Protein AF-A0A3S0H7H9-F1 (afdb_monomer_lite)

Secondary structure (DSSP, 8-state):
--HHHHHHHHHHHHHHHHHHHHHHHPPPGGGSPSSPEEEEEEE-TTSS-EEEEEE-TTS-EEEEEE---TTS-GGGPPEEEEEEETTEEEEEEE-TT-HHHHHHHHHHHHHHHHH--HHHHHHHHHT--GGGS-HHHHHHHHHHHHHHH--

Foldseek 3Di:
DCVVVVVVVVVVVVVVVVVVLQVVQWDALVNAAPPKDWPDWDDDPQAAWIWTWIHHPVGFIKIWIFQDHPVDDLLATWIKMWGAGPNRIDIDTDDQPHPRLVSVLVNLVSHCVVPHDPVQLVCLVVVHPNVPADPNSSSSSVSNVSSVRHD

Sequence (151 aa):
MKFPRYALTLLVSLAVLALIALQLCIVEPGDLAQPVSIDEVSFLADGGTLVVELKGANGKRLFAIRQGSLYVESDRQPMAIGCSCFGFPYARNVAPGDERERAVQTLLEGWVTANTTAEDRARIETRSNLEQIPATAYGVLEMLNWIRTRK

pLDDT: mean 91.82, std 7.38, range [54.41, 98.25]

Radius of gyration: 19.5 Å; chains: 1; bounding box: 50×26×65 Å

Structure (mmCIF, N/CA/C/O backbone):
data_AF-A0A3S0H7H9-F1
#
_entry.id   AF-A0A3S0H7H9-F1
#
loop_
_atom_site.group_PDB
_atom_site.id
_atom_site.type_symbol
_atom_site.label_atom_id
_atom_site.label_alt_id
_atom_site.label_comp_id
_atom_site.label_asym_id
_atom_site.label_entity_id
_atom_site.label_seq_id
_atom_site.pdbx_PDB_ins_code
_atom_site.Cartn_x
_atom_site.Cartn_y
_atom_site.Cartn_z
_atom_site.occupancy
_atom_site.B_iso_or_equiv
_atom_site.auth_seq_id
_atom_site.auth_comp_id
_atom_site.auth_asym_id
_atom_site.auth_atom_id
_atom_site.pdbx_PDB_model_num
ATOM 1 N N . MET A 1 1 ? 34.372 -1.682 -45.994 1.00 54.41 1 MET A N 1
ATOM 2 C CA . MET A 1 1 ? 33.934 -2.136 -44.652 1.00 54.41 1 MET A CA 1
ATOM 3 C C . MET A 1 1 ? 32.654 -1.401 -44.236 1.00 54.41 1 MET A C 1
ATOM 5 O O . MET A 1 1 ? 32.742 -0.304 -43.704 1.00 54.41 1 MET A O 1
ATOM 9 N N . LYS A 1 2 ? 31.459 -1.939 -44.536 1.00 60.97 2 LYS A N 1
ATOM 10 C CA . LYS A 1 2 ? 30.161 -1.334 -44.134 1.00 60.97 2 LYS A CA 1
ATOM 11 C C . LYS A 1 2 ? 29.405 -2.156 -43.075 1.00 60.97 2 LYS A C 1
ATOM 13 O O . LYS A 1 2 ? 28.681 -1.587 -42.271 1.00 60.97 2 LYS A O 1
ATOM 18 N N . PHE A 1 3 ? 29.659 -3.464 -43.010 1.00 62.38 3 PHE A N 1
ATOM 19 C CA . PHE A 1 3 ? 29.107 -4.389 -42.011 1.00 62.38 3 PHE A CA 1
ATOM 20 C C . PHE A 1 3 ? 29.231 -3.946 -40.540 1.00 62.38 3 PHE A C 1
ATOM 22 O O . PHE A 1 3 ? 28.214 -3.975 -39.851 1.00 62.38 3 PHE A O 1
ATOM 29 N N . PRO A 1 4 ? 30.394 -3.473 -40.041 1.00 69.69 4 PRO A N 1
ATOM 30 C CA . PRO A 1 4 ? 30.501 -3.083 -38.632 1.00 69.69 4 PRO A CA 1
ATOM 31 C C . PRO A 1 4 ? 29.664 -1.840 -38.302 1.00 69.69 4 PRO A C 1
ATOM 33 O O . PRO A 1 4 ? 29.173 -1.709 -37.186 1.00 69.69 4 PRO A O 1
ATOM 36 N N . ARG A 1 5 ? 29.435 -0.950 -39.281 1.00 73.06 5 ARG A N 1
ATOM 37 C CA . ARG A 1 5 ? 28.569 0.223 -39.103 1.00 73.06 5 ARG A CA 1
ATOM 38 C C . ARG A 1 5 ? 27.100 -0.180 -39.004 1.00 73.06 5 ARG A C 1
ATOM 40 O O . ARG A 1 5 ? 26.409 0.318 -38.125 1.00 73.06 5 ARG A O 1
ATOM 47 N N . TYR A 1 6 ? 26.632 -1.111 -39.837 1.00 81.69 6 TYR A N 1
ATOM 48 C CA . TYR A 1 6 ? 25.251 -1.601 -39.756 1.00 81.69 6 TYR A CA 1
ATOM 49 C C . TYR A 1 6 ? 24.989 -2.391 -38.469 1.00 81.69 6 TYR A C 1
ATOM 51 O O . TYR A 1 6 ? 23.962 -2.173 -37.835 1.00 81.69 6 TYR A O 1
ATOM 59 N N . ALA A 1 7 ? 25.938 -3.230 -38.038 1.00 83.94 7 ALA A N 1
ATOM 60 C CA . ALA A 1 7 ? 25.839 -3.956 -36.772 1.00 83.94 7 ALA A CA 1
ATOM 61 C C . ALA A 1 7 ? 25.780 -3.005 -35.564 1.00 83.94 7 ALA A C 1
ATOM 63 O O . ALA A 1 7 ? 24.929 -3.169 -34.694 1.00 83.94 7 ALA A O 1
ATOM 64 N N . LEU A 1 8 ? 26.625 -1.967 -35.543 1.00 87.81 8 LEU A N 1
ATOM 65 C CA . LEU A 1 8 ? 26.592 -0.944 -34.498 1.00 87.81 8 LEU A CA 1
ATOM 66 C C . LEU A 1 8 ? 25.268 -0.169 -34.498 1.00 87.81 8 LEU A C 1
ATOM 68 O O . LEU A 1 8 ? 24.675 0.025 -33.444 1.00 87.81 8 LEU A O 1
ATOM 72 N N . THR A 1 9 ? 24.784 0.242 -35.674 1.00 88.94 9 THR A N 1
ATOM 73 C CA . THR A 1 9 ? 23.517 0.987 -35.780 1.00 88.94 9 THR A CA 1
ATOM 74 C C . THR A 1 9 ? 22.343 0.144 -35.279 1.00 88.94 9 THR A C 1
ATOM 76 O O . THR A 1 9 ? 21.527 0.636 -34.508 1.00 88.94 9 THR A O 1
ATOM 79 N N . LEU A 1 10 ? 22.299 -1.142 -35.645 1.00 91.00 10 LEU A N 1
ATOM 80 C CA . LEU A 1 10 ? 21.273 -2.075 -35.179 1.00 91.00 10 LEU A CA 1
ATOM 81 C C . LEU A 1 10 ? 21.312 -2.253 -33.656 1.00 91.00 10 LEU A C 1
ATOM 83 O O . LEU A 1 10 ? 20.268 -2.197 -33.014 1.00 91.00 10 LEU A O 1
ATOM 87 N N . LEU A 1 11 ? 22.502 -2.429 -33.073 1.00 92.50 11 LEU A N 1
ATOM 88 C CA . LEU A 1 11 ? 22.670 -2.543 -31.621 1.00 92.50 11 LEU A CA 1
ATOM 89 C C . LEU A 1 11 ? 22.182 -1.289 -30.891 1.00 92.50 11 LEU A C 1
ATOM 91 O O . LEU A 1 11 ? 21.479 -1.401 -29.891 1.00 92.50 11 LEU A O 1
ATOM 95 N N . VAL A 1 12 ? 22.503 -0.102 -31.411 1.00 91.50 12 VAL A N 1
ATOM 96 C CA . VAL A 1 12 ? 22.029 1.166 -30.842 1.00 91.50 12 VAL A CA 1
ATOM 97 C C . VAL A 1 12 ? 20.507 1.273 -30.947 1.00 91.50 12 VAL A C 1
ATOM 99 O O . VAL A 1 12 ? 19.855 1.600 -29.960 1.00 91.50 12 VAL A O 1
ATOM 102 N N . SER A 1 13 ? 19.915 0.945 -32.098 1.00 92.50 13 SER A N 1
ATOM 103 C CA . SER A 1 13 ? 18.456 0.953 -32.260 1.00 92.50 13 SER A CA 1
ATOM 104 C C . SER A 1 13 ? 17.758 -0.027 -31.313 1.00 92.50 13 SER A C 1
ATOM 106 O O . SER A 1 13 ? 16.750 0.330 -30.707 1.00 92.50 13 SER A O 1
ATOM 108 N N . LEU A 1 14 ? 18.307 -1.232 -31.134 1.00 92.94 14 LEU A N 1
ATOM 109 C CA . LEU A 1 14 ? 17.785 -2.218 -30.184 1.00 92.94 14 LEU A CA 1
ATOM 110 C C . LEU A 1 14 ? 17.901 -1.731 -28.737 1.00 92.94 14 LEU A C 1
ATOM 112 O O . LEU A 1 14 ? 16.951 -1.880 -27.975 1.00 92.94 14 LEU A O 1
ATOM 116 N N . ALA A 1 15 ? 19.020 -1.105 -28.366 1.00 89.69 15 ALA A N 1
ATOM 117 C CA . ALA A 1 15 ? 19.200 -0.534 -27.034 1.00 89.69 15 ALA A CA 1
ATOM 118 C C . ALA A 1 15 ? 18.184 0.585 -26.749 1.00 89.69 15 ALA A C 1
ATOM 120 O O . ALA A 1 15 ? 17.592 0.621 -25.673 1.00 89.69 15 ALA A O 1
ATOM 121 N N . VAL A 1 16 ? 17.924 1.462 -27.725 1.00 91.12 16 VAL A N 1
ATOM 122 C CA . VAL A 1 16 ? 16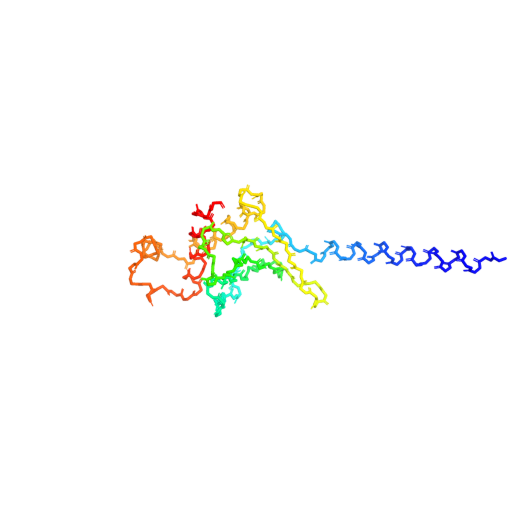.914 2.525 -27.599 1.00 91.12 16 VAL A CA 1
ATOM 123 C C . VAL A 1 16 ? 15.508 1.938 -27.460 1.00 91.12 16 VAL A C 1
ATOM 125 O O . VAL A 1 16 ? 14.760 2.355 -26.578 1.00 91.12 16 VAL A O 1
ATOM 128 N N . LEU A 1 17 ? 15.152 0.938 -28.271 1.00 89.12 17 LEU A N 1
ATOM 129 C CA . LEU A 1 17 ? 13.858 0.255 -28.166 1.00 89.12 17 LEU A CA 1
ATOM 130 C C . LEU A 1 17 ? 13.684 -0.440 -26.812 1.00 89.12 17 LEU A C 1
ATOM 132 O O . LEU A 1 17 ? 12.617 -0.335 -26.210 1.00 89.12 17 LEU A O 1
ATOM 136 N N . ALA A 1 18 ? 14.730 -1.096 -26.308 1.00 84.56 18 ALA A N 1
ATOM 137 C CA . ALA A 1 18 ? 14.712 -1.732 -24.995 1.00 84.56 18 ALA A CA 1
ATOM 138 C C . ALA A 1 18 ? 14.505 -0.709 -23.866 1.00 84.56 18 ALA A C 1
ATOM 140 O O . ALA A 1 18 ? 13.714 -0.953 -22.957 1.00 84.56 18 ALA A O 1
ATOM 141 N N . LEU A 1 19 ? 15.153 0.458 -23.942 1.00 85.31 19 LEU A N 1
ATOM 142 C CA . LEU A 1 19 ? 14.965 1.538 -22.969 1.00 85.31 19 LEU A CA 1
ATOM 143 C C . LEU A 1 19 ? 13.537 2.094 -22.995 1.00 85.31 19 LEU A C 1
ATOM 145 O O . LEU A 1 19 ? 12.944 2.281 -21.937 1.00 85.31 19 LEU A O 1
ATOM 149 N N . ILE A 1 20 ? 12.962 2.318 -24.180 1.00 84.88 20 ILE A N 1
ATOM 150 C CA . ILE A 1 20 ? 11.570 2.775 -24.316 1.00 84.88 20 ILE A CA 1
ATOM 151 C C . ILE A 1 20 ? 10.605 1.729 -23.746 1.00 84.88 20 ILE A C 1
ATOM 153 O O . ILE A 1 20 ? 9.708 2.074 -22.977 1.00 84.88 20 ILE A O 1
ATOM 157 N N . ALA A 1 21 ? 10.809 0.451 -24.077 1.00 82.75 21 ALA A N 1
ATOM 158 C CA . ALA A 1 21 ? 9.995 -0.641 -23.553 1.00 82.75 21 ALA A CA 1
ATOM 159 C C . ALA A 1 21 ? 10.064 -0.718 -22.021 1.00 82.75 21 ALA A C 1
ATOM 161 O O . ALA A 1 21 ? 9.037 -0.909 -21.376 1.00 82.75 21 ALA A O 1
ATOM 162 N N . LEU A 1 22 ? 11.247 -0.508 -21.434 1.00 79.38 22 LEU A N 1
ATOM 163 C CA . LEU A 1 22 ? 11.425 -0.468 -19.984 1.00 79.38 22 LEU A CA 1
ATOM 164 C C . LEU A 1 22 ? 10.659 0.702 -19.346 1.00 79.38 22 LEU A C 1
ATOM 166 O O . LEU A 1 22 ? 9.994 0.509 -18.334 1.00 79.38 22 LEU A O 1
ATOM 170 N N . GLN A 1 23 ? 10.701 1.897 -19.946 1.00 76.81 23 GLN A N 1
ATOM 171 C CA . GLN A 1 23 ? 9.983 3.073 -19.431 1.00 76.81 23 GLN A CA 1
ATOM 172 C C . GLN A 1 23 ? 8.460 2.890 -19.453 1.00 76.81 23 GLN A C 1
ATOM 174 O O . GLN A 1 23 ? 7.791 3.268 -18.501 1.00 76.81 23 GLN A O 1
ATOM 179 N N . LEU A 1 24 ? 7.909 2.270 -20.501 1.00 79.00 24 LEU A N 1
ATOM 180 C CA . LEU A 1 24 ? 6.464 2.008 -20.623 1.00 79.00 24 LEU A CA 1
ATOM 181 C C . LEU A 1 24 ? 5.944 0.939 -19.654 1.00 79.00 24 LEU A C 1
ATOM 183 O O . LEU A 1 24 ? 4.737 0.775 -19.479 1.00 79.00 24 LEU A O 1
ATOM 187 N N . CYS A 1 25 ? 6.864 0.181 -19.078 1.00 82.62 25 CYS A N 1
ATOM 188 C CA . CYS A 1 25 ? 6.588 -0.978 -18.256 1.00 82.62 25 CYS A CA 1
ATOM 189 C C . CYS A 1 25 ? 6.684 -0.661 -16.754 1.00 82.62 25 CYS A C 1
ATOM 191 O O . CYS A 1 25 ? 6.113 -1.379 -15.935 1.00 82.62 25 CYS A O 1
ATOM 193 N N . ILE A 1 26 ? 7.354 0.440 -16.393 1.00 89.19 26 ILE A N 1
ATOM 194 C CA . ILE A 1 26 ? 7.335 0.985 -15.035 1.00 89.19 26 ILE A CA 1
ATOM 195 C C . ILE A 1 26 ? 5.960 1.610 -14.786 1.00 89.19 26 ILE A C 1
ATOM 197 O O . ILE A 1 26 ? 5.508 2.464 -15.543 1.00 89.19 26 ILE A O 1
ATOM 201 N N . VAL A 1 27 ? 5.303 1.176 -13.714 1.00 92.50 27 VAL A N 1
ATOM 202 C CA . VAL A 1 27 ? 4.012 1.710 -13.273 1.00 92.50 27 VAL A CA 1
ATOM 203 C C . VAL A 1 27 ? 4.256 2.736 -12.174 1.00 92.50 27 VAL A C 1
ATOM 205 O O . VAL A 1 27 ? 4.892 2.429 -11.166 1.00 92.50 27 VAL A O 1
ATOM 208 N N . GLU A 1 28 ? 3.735 3.943 -12.359 1.00 93.94 28 GLU A N 1
ATOM 209 C CA . GLU A 1 28 ? 3.685 4.992 -11.340 1.00 93.94 28 GLU A CA 1
ATOM 210 C C . GLU A 1 28 ? 2.263 5.074 -10.740 1.00 93.94 28 GLU A C 1
ATOM 212 O O . GLU A 1 28 ? 1.301 4.598 -11.345 1.00 93.94 28 GLU A O 1
ATOM 217 N N . PRO A 1 29 ? 2.060 5.690 -9.561 1.00 95.12 29 PRO A N 1
ATOM 218 C CA . PRO A 1 29 ? 0.730 5.779 -8.943 1.00 95.12 29 PRO A CA 1
ATOM 219 C C . PRO A 1 29 ? -0.347 6.393 -9.852 1.00 95.12 29 PRO A C 1
ATOM 221 O O . PRO A 1 29 ? -1.485 5.927 -9.869 1.00 95.12 29 PRO A O 1
ATOM 224 N N . GLY A 1 30 ? 0.021 7.399 -10.652 1.00 93.75 30 GLY A N 1
ATOM 225 C CA . GLY A 1 30 ? -0.884 8.056 -11.601 1.00 93.75 30 GLY A CA 1
ATOM 226 C C . GLY A 1 30 ? -1.309 7.182 -12.786 1.00 93.75 30 GLY A C 1
ATOM 227 O O . GLY A 1 30 ? -2.267 7.517 -13.476 1.00 93.75 30 GLY A O 1
ATOM 228 N N . ASP A 1 31 ? -0.637 6.052 -13.017 1.00 94.12 31 ASP A N 1
ATOM 229 C CA . ASP A 1 31 ? -1.000 5.105 -14.068 1.00 94.12 31 ASP A CA 1
ATOM 230 C C . ASP A 1 31 ? -2.180 4.199 -13.693 1.00 94.12 31 ASP A C 1
ATOM 232 O O . ASP A 1 31 ? -2.738 3.523 -14.566 1.00 94.12 31 ASP A O 1
ATOM 236 N N . LEU A 1 32 ? -2.547 4.127 -12.409 1.00 96.31 32 LEU A N 1
ATOM 237 C CA . LEU A 1 32 ? -3.630 3.267 -11.945 1.00 96.31 32 LEU A CA 1
ATOM 238 C C . LEU A 1 32 ? -4.987 3.917 -12.224 1.00 96.31 32 LEU A C 1
ATOM 240 O O . LEU A 1 32 ? -5.383 4.894 -11.586 1.00 96.31 32 LEU A O 1
ATOM 244 N N . ALA A 1 33 ? -5.726 3.340 -13.173 1.00 94.69 33 ALA A N 1
ATOM 245 C CA . ALA A 1 33 ? -7.077 3.796 -13.473 1.00 94.69 33 ALA A CA 1
ATOM 246 C C . ALA A 1 33 ? -8.014 3.534 -12.285 1.00 94.69 33 ALA A C 1
ATOM 248 O O . ALA A 1 33 ? -7.982 2.457 -11.689 1.00 94.69 33 ALA A O 1
ATOM 249 N N . GLN A 1 34 ? -8.867 4.508 -11.970 1.00 93.06 34 GLN A N 1
ATOM 250 C CA . GLN A 1 34 ? -9.872 4.380 -10.917 1.00 93.06 34 GLN A CA 1
ATOM 251 C C . GLN A 1 34 ? -11.078 3.534 -11.381 1.00 93.06 34 GLN A C 1
ATOM 253 O O . GLN A 1 34 ? -11.405 3.561 -12.570 1.00 93.06 34 GLN A O 1
ATOM 258 N N . PRO A 1 35 ? -11.784 2.845 -10.464 1.00 93.75 35 PRO A N 1
ATOM 259 C CA . PRO A 1 35 ? -11.414 2.657 -9.062 1.00 93.75 35 PRO A CA 1
ATOM 260 C C . PRO A 1 35 ? -10.227 1.696 -8.923 1.00 93.75 35 PRO A C 1
ATOM 262 O O . PRO A 1 35 ? -10.064 0.770 -9.717 1.00 93.75 35 PRO A O 1
ATOM 265 N N . VAL A 1 36 ? -9.409 1.919 -7.896 1.00 96.62 36 VAL A N 1
ATOM 266 C CA . VAL A 1 36 ? -8.347 0.986 -7.506 1.00 96.62 36 VAL A CA 1
ATOM 267 C C . VAL A 1 36 ? -8.902 -0.072 -6.552 1.00 96.62 36 VAL A C 1
ATOM 269 O O . VAL A 1 36 ? -9.689 0.248 -5.663 1.00 96.62 36 VAL A O 1
ATOM 272 N N . SER A 1 37 ? -8.483 -1.326 -6.722 1.00 97.75 37 SER A N 1
ATOM 273 C CA . SER A 1 37 ? -8.703 -2.433 -5.785 1.00 97.75 37 SER A CA 1
ATOM 274 C C . SER A 1 37 ? -7.397 -2.840 -5.101 1.00 97.75 37 SER A C 1
ATOM 276 O O . SER A 1 37 ? -6.310 -2.486 -5.560 1.00 97.75 37 SER A O 1
ATOM 278 N N . ILE A 1 38 ? -7.504 -3.605 -4.015 1.00 98.06 38 ILE A N 1
ATOM 279 C CA . ILE A 1 38 ? -6.358 -4.230 -3.349 1.00 98.06 38 ILE A CA 1
ATOM 280 C C . ILE A 1 38 ? -6.385 -5.717 -3.684 1.00 98.06 38 ILE A C 1
ATOM 282 O O . ILE A 1 38 ? -7.346 -6.398 -3.326 1.00 98.06 38 ILE A O 1
ATOM 286 N N . ASP A 1 39 ? -5.368 -6.190 -4.403 1.00 95.88 39 ASP A N 1
ATOM 287 C CA . ASP A 1 39 ? -5.251 -7.605 -4.783 1.00 95.88 39 ASP A CA 1
ATOM 288 C C . ASP A 1 39 ? -4.652 -8.419 -3.624 1.00 95.88 39 ASP A C 1
ATOM 290 O O . ASP A 1 39 ? -5.138 -9.507 -3.319 1.00 95.88 39 ASP A O 1
ATOM 294 N N . GLU A 1 40 ? -3.645 -7.873 -2.935 1.00 96.25 40 GLU A N 1
ATOM 295 C CA . GLU A 1 40 ? -2.960 -8.549 -1.832 1.00 96.25 40 GLU A CA 1
ATOM 296 C C . GLU A 1 40 ? -2.458 -7.561 -0.767 1.00 96.25 40 GLU A C 1
ATOM 298 O O . GLU A 1 40 ? -2.085 -6.420 -1.055 1.00 96.25 40 GLU A O 1
ATOM 303 N N . VAL A 1 41 ? -2.425 -8.030 0.482 1.00 97.50 41 VAL A N 1
ATOM 304 C CA . VAL A 1 41 ? -1.735 -7.393 1.605 1.00 97.50 41 VAL A CA 1
ATOM 305 C C . VAL A 1 41 ? -0.869 -8.441 2.289 1.00 97.50 41 VAL A C 1
ATOM 307 O O . VAL A 1 41 ? -1.377 -9.480 2.707 1.00 97.50 41 VAL A O 1
ATOM 310 N N . SER A 1 42 ? 0.418 -8.145 2.443 1.00 96.00 42 SER A N 1
ATOM 311 C CA . SER A 1 42 ? 1.405 -9.079 2.981 1.00 96.00 42 SER A CA 1
ATOM 312 C C . SER A 1 42 ? 2.233 -8.437 4.094 1.00 96.00 42 SER A C 1
ATOM 314 O O . SER A 1 42 ? 2.810 -7.364 3.915 1.00 96.00 42 SER A O 1
ATOM 316 N N . PHE A 1 43 ? 2.308 -9.116 5.242 1.00 93.44 43 PHE A N 1
ATOM 317 C CA . PHE A 1 43 ? 3.190 -8.779 6.363 1.00 93.44 43 PHE A CA 1
ATOM 318 C C . PHE A 1 43 ? 4.333 -9.792 6.398 1.00 93.44 43 PHE A C 1
ATOM 320 O O . PHE A 1 43 ? 4.088 -10.987 6.571 1.00 93.44 43 PHE A O 1
ATOM 327 N N . LEU A 1 44 ? 5.575 -9.341 6.224 1.00 92.62 44 LEU A N 1
ATOM 328 C CA . LEU A 1 44 ? 6.720 -10.252 6.234 1.00 92.62 44 LEU A CA 1
ATOM 329 C C . LEU A 1 44 ? 7.274 -10.446 7.647 1.00 92.62 44 LEU A C 1
ATOM 331 O O . LEU A 1 44 ? 7.169 -9.588 8.522 1.00 92.62 44 LEU A O 1
ATOM 335 N N . ALA A 1 45 ? 7.918 -11.594 7.851 1.00 87.88 45 ALA A N 1
ATOM 336 C CA . ALA A 1 45 ? 8.494 -12.000 9.132 1.00 87.88 45 ALA A CA 1
ATOM 337 C C . ALA A 1 45 ? 9.775 -11.231 9.523 1.00 87.88 45 ALA A C 1
ATOM 339 O O . ALA A 1 45 ? 10.371 -11.516 10.558 1.00 87.88 45 ALA A O 1
ATOM 340 N N . ASP A 1 46 ? 10.205 -10.256 8.719 1.00 87.62 46 ASP A N 1
ATOM 341 C CA . ASP A 1 46 ? 11.411 -9.446 8.943 1.00 87.62 46 ASP A CA 1
ATOM 342 C C . ASP A 1 46 ? 11.227 -8.323 9.978 1.00 87.62 46 ASP A C 1
ATOM 344 O O . ASP A 1 46 ? 12.130 -7.510 10.196 1.00 87.62 46 ASP A O 1
ATOM 348 N N . GLY A 1 47 ? 10.066 -8.289 10.637 1.00 75.06 47 GLY A N 1
ATOM 349 C CA . GLY A 1 47 ? 9.784 -7.379 11.739 1.00 75.06 47 GLY A CA 1
ATOM 350 C C . GLY A 1 47 ? 9.254 -6.018 11.339 1.00 75.06 47 GLY A C 1
ATOM 351 O O . GLY A 1 47 ? 9.217 -5.121 12.178 1.00 75.06 47 GLY A O 1
ATOM 352 N N . GLY A 1 48 ? 8.835 -5.834 10.089 1.00 86.38 48 GLY A N 1
ATOM 353 C CA . GLY A 1 48 ? 8.124 -4.611 9.747 1.00 86.38 48 GLY A CA 1
ATOM 354 C C . GLY A 1 48 ? 7.655 -4.491 8.312 1.00 86.38 48 GLY A C 1
ATOM 355 O O . GLY A 1 48 ? 6.874 -3.573 8.051 1.00 86.38 48 GLY A O 1
ATOM 356 N N . THR A 1 49 ? 8.100 -5.352 7.388 1.00 95.56 49 THR A N 1
ATOM 357 C CA . THR A 1 49 ? 7.755 -5.151 5.985 1.00 95.56 49 THR A CA 1
ATOM 358 C C . THR A 1 49 ? 6.272 -5.383 5.788 1.00 95.56 49 THR A C 1
ATOM 360 O O . THR A 1 49 ? 5.726 -6.427 6.146 1.00 95.56 49 THR A O 1
ATOM 363 N N . LEU A 1 50 ? 5.631 -4.371 5.220 1.00 96.50 50 LEU A N 1
ATOM 364 C CA . LEU A 1 50 ? 4.227 -4.381 4.853 1.00 96.50 50 LEU A CA 1
ATOM 365 C C . LEU A 1 50 ? 4.144 -4.036 3.375 1.00 96.50 50 LEU A C 1
ATOM 367 O O . LEU A 1 50 ? 4.649 -2.999 2.947 1.00 96.50 50 LEU A O 1
ATOM 371 N N . VAL A 1 51 ? 3.512 -4.913 2.608 1.00 97.31 51 VAL A N 1
ATOM 372 C CA . VAL A 1 51 ? 3.292 -4.755 1.174 1.00 97.31 51 VAL A CA 1
ATOM 373 C C . VAL A 1 51 ? 1.797 -4.671 0.926 1.00 97.31 51 VAL A C 1
ATOM 375 O O . VAL A 1 51 ? 1.041 -5.517 1.398 1.00 97.31 51 VAL A O 1
ATOM 378 N N . VAL A 1 52 ? 1.381 -3.659 0.174 1.00 98.25 52 VAL A N 1
ATOM 379 C CA . VAL A 1 52 ? 0.011 -3.501 -0.314 1.00 98.25 52 VAL A CA 1
ATOM 380 C C . VAL A 1 52 ? 0.062 -3.480 -1.838 1.00 98.25 52 VAL A C 1
ATOM 382 O O . VAL A 1 52 ? 0.662 -2.576 -2.421 1.00 98.25 52 VAL A O 1
ATOM 385 N N . GLU A 1 53 ? -0.547 -4.471 -2.488 1.00 97.88 53 GLU A N 1
ATOM 386 C CA . GLU A 1 53 ? -0.679 -4.524 -3.946 1.00 97.88 53 GLU A CA 1
ATOM 387 C C . GLU A 1 53 ? -1.958 -3.803 -4.380 1.00 97.88 53 GLU A C 1
ATOM 389 O O . GLU A 1 53 ? -3.074 -4.288 -4.185 1.00 97.88 53 GLU A O 1
ATOM 394 N N . LEU A 1 54 ? -1.782 -2.634 -4.993 1.00 97.81 54 LEU A N 1
ATOM 395 C CA . LEU A 1 54 ? -2.838 -1.856 -5.621 1.00 97.81 54 LEU A CA 1
ATOM 396 C C . LEU A 1 54 ? -3.002 -2.280 -7.079 1.00 97.81 54 LEU A C 1
ATOM 398 O O . LEU A 1 54 ? -2.021 -2.395 -7.818 1.00 97.81 54 LEU A O 1
ATOM 402 N N . LYS A 1 55 ? -4.248 -2.404 -7.527 1.00 97.31 55 LYS A N 1
ATOM 403 C CA . LYS A 1 55 ? -4.592 -2.687 -8.918 1.00 97.31 55 LYS A CA 1
ATOM 404 C C . LYS A 1 55 ? -5.568 -1.663 -9.462 1.00 97.31 55 LYS A C 1
ATOM 406 O O . LYS A 1 55 ? -6.646 -1.463 -8.913 1.00 97.31 55 LYS A O 1
ATOM 411 N N . GLY A 1 56 ? -5.196 -1.032 -10.569 1.00 96.88 56 GLY A N 1
ATOM 412 C CA . GLY A 1 56 ? -6.089 -0.145 -11.304 1.00 96.88 56 GLY A CA 1
ATOM 413 C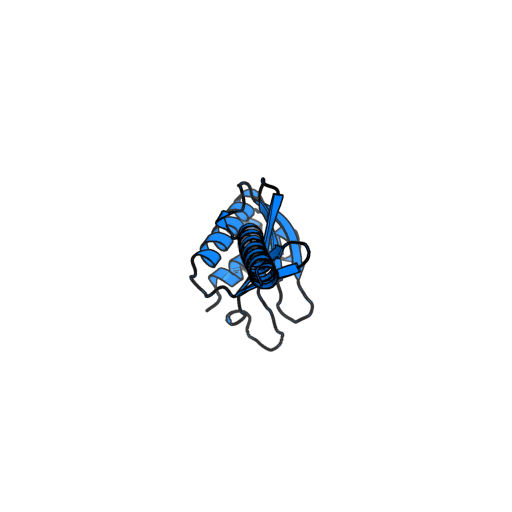 C . GLY A 1 56 ? -7.116 -0.922 -12.126 1.00 96.88 56 GLY A C 1
ATOM 414 O O . GLY A 1 56 ? -6.874 -2.058 -12.538 1.00 96.88 56 GLY A O 1
ATOM 415 N N . ALA A 1 57 ? -8.233 -0.279 -12.463 1.00 95.81 57 ALA A N 1
ATOM 416 C CA . ALA A 1 57 ? -9.258 -0.832 -13.355 1.00 95.81 57 ALA A CA 1
ATOM 417 C C . ALA A 1 57 ? -8.720 -1.188 -14.759 1.00 95.81 57 ALA A C 1
ATOM 419 O O . ALA A 1 57 ? -9.281 -2.028 -15.457 1.00 95.81 57 ALA A O 1
ATOM 420 N N . ASN A 1 58 ? -7.595 -0.588 -15.159 1.00 94.44 58 ASN A N 1
ATOM 421 C CA . ASN A 1 58 ? -6.854 -0.911 -16.381 1.00 94.44 58 ASN A CA 1
ATOM 422 C C . ASN A 1 58 ? -5.946 -2.150 -16.248 1.00 94.44 58 ASN A C 1
ATOM 424 O O . ASN A 1 58 ? -5.197 -2.459 -17.171 1.00 94.44 58 ASN A O 1
ATOM 428 N N . GLY A 1 59 ? -5.970 -2.840 -15.105 1.00 93.12 59 GLY A N 1
ATOM 429 C CA . GLY A 1 59 ? -5.189 -4.045 -14.836 1.00 93.12 59 GLY A CA 1
ATOM 430 C C . GLY A 1 59 ? -3.727 -3.802 -14.453 1.00 93.12 59 GLY A C 1
ATOM 431 O O . GLY A 1 59 ? -3.037 -4.768 -14.123 1.00 93.12 59 GLY A O 1
ATOM 432 N N . LYS A 1 60 ? -3.249 -2.548 -14.459 1.00 93.50 60 LYS A N 1
ATOM 433 C CA . LYS A 1 60 ?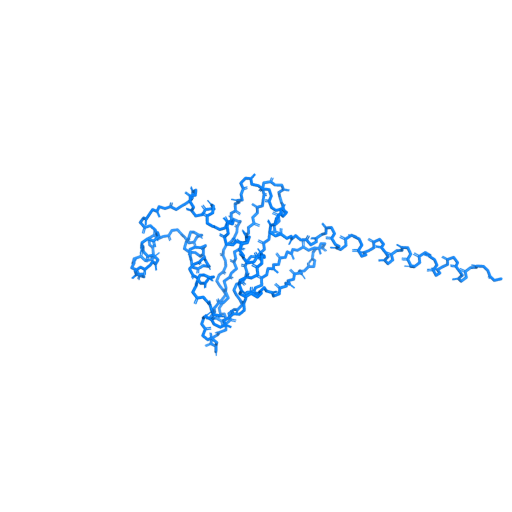 -1.909 -2.208 -13.960 1.00 93.50 60 LYS A CA 1
ATOM 434 C C . LYS A 1 60 ? -1.835 -2.446 -12.451 1.00 93.50 60 LYS A C 1
ATOM 436 O O . LYS A 1 60 ? -2.820 -2.246 -11.742 1.00 93.50 60 LYS A O 1
ATOM 441 N N . ARG A 1 61 ? -0.657 -2.856 -11.978 1.00 95.25 61 ARG A N 1
ATOM 442 C CA . ARG A 1 61 ? -0.389 -3.201 -10.577 1.00 95.25 61 ARG A CA 1
ATOM 443 C C . ARG A 1 61 ? 0.774 -2.384 -10.039 1.00 95.25 61 ARG A C 1
ATOM 445 O O . ARG A 1 61 ? 1.773 -2.203 -10.736 1.00 95.25 61 ARG A O 1
ATOM 452 N N . LEU A 1 62 ? 0.640 -1.933 -8.802 1.00 97.25 62 LEU A N 1
ATOM 453 C CA . LEU A 1 62 ? 1.651 -1.189 -8.067 1.00 97.25 62 LEU A CA 1
ATOM 454 C C . LEU A 1 62 ? 1.725 -1.736 -6.645 1.00 97.25 62 LEU A C 1
ATOM 456 O O . LEU A 1 62 ? 0.705 -1.904 -5.988 1.00 97.25 62 LEU A O 1
ATOM 460 N N . PHE A 1 63 ? 2.930 -1.947 -6.144 1.00 97.62 63 PHE A N 1
ATOM 461 C CA . PHE A 1 63 ? 3.177 -2.319 -4.761 1.00 97.62 63 PHE A CA 1
ATOM 462 C C . PHE A 1 63 ? 3.551 -1.069 -3.972 1.00 97.62 63 PHE A C 1
ATOM 464 O O . PHE A 1 63 ? 4.527 -0.407 -4.317 1.00 97.62 63 PHE A O 1
ATOM 471 N N . ALA A 1 64 ? 2.811 -0.760 -2.912 1.00 97.75 64 ALA A N 1
ATOM 472 C CA . ALA A 1 64 ? 3.246 0.160 -1.869 1.00 97.75 64 ALA A CA 1
ATOM 473 C C . ALA A 1 64 ? 3.922 -0.656 -0.765 1.00 97.75 64 ALA A C 1
ATOM 475 O O . ALA A 1 64 ? 3.326 -1.591 -0.231 1.00 97.75 64 ALA A O 1
ATOM 476 N N . ILE A 1 65 ? 5.175 -0.333 -0.451 1.00 97.44 65 ILE A N 1
ATOM 477 C CA . ILE A 1 65 ? 6.028 -1.155 0.406 1.00 97.44 65 ILE A CA 1
ATOM 478 C C . ILE A 1 65 ? 6.575 -0.289 1.535 1.00 97.44 65 ILE A C 1
ATOM 480 O O . ILE A 1 65 ? 7.316 0.662 1.289 1.00 97.44 65 ILE A O 1
ATOM 484 N N . ARG A 1 66 ? 6.276 -0.658 2.778 1.00 96.88 66 ARG A N 1
ATOM 485 C CA . ARG A 1 66 ? 7.100 -0.284 3.928 1.00 96.88 66 ARG A CA 1
ATOM 486 C C . ARG A 1 66 ? 8.221 -1.302 4.027 1.00 96.88 66 ARG A C 1
ATOM 488 O O . ARG A 1 66 ? 7.933 -2.476 4.223 1.00 96.88 66 ARG A O 1
ATOM 495 N N . GLN A 1 67 ? 9.469 -0.876 3.888 1.00 94.19 67 GLN A N 1
ATOM 496 C CA . GLN A 1 67 ? 10.638 -1.747 3.998 1.00 94.19 67 GLN A CA 1
ATOM 497 C C . GLN A 1 67 ? 11.028 -1.882 5.471 1.00 94.19 67 GLN A C 1
ATOM 499 O O . GLN A 1 67 ? 11.657 -0.998 6.050 1.00 94.19 67 GLN A O 1
ATOM 504 N N . GLY A 1 68 ? 10.594 -2.968 6.096 1.00 89.75 68 GLY A N 1
ATOM 505 C CA . GLY A 1 68 ? 10.750 -3.182 7.523 1.00 89.75 68 GLY A CA 1
ATOM 506 C C . GLY A 1 68 ? 12.067 -3.803 7.945 1.00 89.75 68 GLY A C 1
ATOM 507 O O . GLY A 1 68 ? 12.816 -4.373 7.157 1.00 89.75 68 GLY A O 1
ATOM 508 N N . SER A 1 69 ? 12.336 -3.676 9.241 1.00 87.94 69 SER A N 1
ATOM 509 C CA . SER A 1 69 ? 13.437 -4.347 9.921 1.00 87.94 69 SER A CA 1
ATOM 510 C C . SER A 1 69 ? 13.159 -4.376 11.419 1.00 87.94 69 SER A C 1
ATOM 512 O O . SER A 1 69 ? 12.808 -3.345 11.992 1.00 87.94 69 SER A O 1
ATOM 514 N N . LEU A 1 70 ? 13.398 -5.522 12.067 1.00 86.50 70 LEU A N 1
ATOM 515 C CA . LEU A 1 70 ? 13.366 -5.668 13.533 1.00 86.50 70 LEU A CA 1
ATOM 516 C C . LEU A 1 70 ? 14.300 -4.690 14.268 1.00 86.50 70 LEU A C 1
ATOM 518 O O . LEU A 1 70 ? 14.119 -4.443 15.457 1.00 86.50 70 LEU A O 1
ATOM 522 N N . TYR A 1 71 ? 15.311 -4.157 13.582 1.00 88.06 71 TYR A N 1
ATOM 523 C CA . TYR A 1 71 ? 16.339 -3.294 14.167 1.00 88.06 71 TYR A CA 1
ATOM 524 C C . TYR A 1 71 ? 16.117 -1.804 13.885 1.00 88.06 71 TYR A C 1
ATOM 526 O O . TYR A 1 71 ? 16.943 -0.981 14.278 1.00 88.06 71 TYR A O 1
ATOM 534 N N . VAL A 1 72 ? 15.041 -1.450 13.177 1.00 86.31 72 VAL A N 1
ATOM 535 C CA . VAL A 1 72 ? 14.749 -0.072 12.774 1.00 86.31 72 VAL A CA 1
ATOM 536 C C . VAL A 1 72 ? 13.347 0.298 13.233 1.00 86.31 72 VAL A C 1
ATOM 538 O O . VAL A 1 72 ? 12.372 -0.364 12.876 1.00 86.31 72 VAL A O 1
ATOM 541 N N . GLU A 1 73 ? 13.256 1.384 14.004 1.00 86.56 73 GLU A N 1
ATOM 542 C CA . GLU A 1 73 ? 11.985 1.973 14.433 1.00 86.56 73 GLU A CA 1
ATOM 543 C C . GLU A 1 73 ? 11.066 2.204 13.227 1.00 86.56 73 GLU A C 1
ATOM 545 O O . GLU A 1 73 ? 11.514 2.644 12.166 1.00 86.56 73 GLU A O 1
ATOM 550 N N . SER A 1 74 ? 9.773 1.899 13.380 1.00 86.56 74 SER A N 1
ATOM 551 C CA . SER A 1 74 ? 8.831 1.919 12.256 1.00 86.56 74 SER A CA 1
ATOM 552 C C . SER A 1 74 ? 8.764 3.278 11.556 1.00 86.56 74 SER A C 1
ATOM 554 O O . SER A 1 74 ? 8.636 3.311 10.336 1.00 86.56 74 SER A O 1
ATOM 556 N N . ASP A 1 75 ? 8.895 4.387 12.285 1.00 88.00 75 ASP A N 1
ATOM 557 C CA . ASP A 1 75 ? 8.858 5.745 11.732 1.00 88.00 75 ASP A CA 1
ATOM 558 C C . ASP A 1 75 ? 10.081 6.096 10.869 1.00 88.00 75 ASP A C 1
ATOM 560 O O . ASP A 1 75 ? 10.002 7.041 10.090 1.00 88.00 75 ASP A O 1
ATOM 564 N N . ARG A 1 76 ? 11.172 5.321 10.958 1.00 88.69 76 ARG A N 1
ATOM 565 C CA . ARG A 1 76 ? 12.400 5.474 10.154 1.00 88.69 76 ARG A CA 1
ATOM 566 C C . ARG A 1 76 ? 12.527 4.460 9.023 1.00 88.69 76 ARG A C 1
ATOM 568 O O . ARG A 1 76 ? 13.515 4.474 8.288 1.00 88.69 76 ARG A O 1
ATOM 575 N N . GLN A 1 77 ? 11.574 3.542 8.901 1.00 92.31 77 GLN A N 1
ATOM 576 C CA . GLN A 1 77 ? 11.588 2.552 7.831 1.00 92.31 77 GLN A CA 1
ATOM 577 C C . GLN A 1 77 ? 11.385 3.251 6.472 1.00 92.31 77 GLN A C 1
ATOM 579 O O . GLN A 1 77 ? 10.568 4.171 6.369 1.00 92.31 77 GLN A O 1
ATOM 584 N N . PRO A 1 78 ? 12.128 2.870 5.417 1.00 94.00 78 PRO A N 1
ATOM 585 C CA . PRO A 1 78 ? 11.941 3.468 4.106 1.00 94.00 78 PRO A CA 1
ATOM 586 C C . PRO A 1 78 ? 10.639 3.001 3.451 1.00 94.00 78 PRO A C 1
ATOM 588 O O . PRO A 1 78 ? 10.172 1.878 3.649 1.00 94.00 78 PRO A O 1
ATOM 591 N N . MET A 1 79 ? 10.064 3.876 2.630 1.00 96.19 79 MET A N 1
ATOM 592 C CA . MET A 1 79 ? 9.007 3.504 1.699 1.00 96.19 79 MET A CA 1
ATOM 593 C C . MET A 1 79 ? 9.624 3.170 0.351 1.00 96.19 79 MET A C 1
ATOM 595 O O . MET A 1 79 ? 10.538 3.859 -0.103 1.00 96.19 79 MET A O 1
ATOM 599 N N . ALA A 1 80 ? 9.072 2.172 -0.321 1.00 96.75 80 ALA A N 1
ATOM 600 C CA . ALA A 1 80 ? 9.292 1.946 -1.732 1.00 96.75 80 ALA A CA 1
ATOM 601 C C . ALA A 1 80 ? 7.960 1.781 -2.463 1.00 96.75 80 ALA A C 1
ATOM 603 O O . ALA A 1 80 ? 6.960 1.346 -1.892 1.00 96.75 80 ALA A O 1
ATOM 604 N N . ILE A 1 81 ? 7.971 2.115 -3.748 1.00 96.88 81 ILE A N 1
ATOM 605 C CA . ILE A 1 81 ? 6.953 1.664 -4.690 1.00 96.88 81 ILE A CA 1
ATOM 606 C C . ILE A 1 81 ? 7.581 0.676 -5.658 1.00 96.88 81 ILE A C 1
ATOM 608 O O . ILE A 1 81 ? 8.758 0.805 -6.003 1.00 96.88 81 ILE A O 1
ATOM 612 N N . GLY A 1 82 ? 6.809 -0.305 -6.105 1.00 94.81 82 GLY A N 1
ATOM 613 C CA . GLY A 1 82 ? 7.296 -1.298 -7.049 1.00 94.81 82 GLY A CA 1
ATOM 614 C C . GLY A 1 82 ? 6.252 -1.762 -8.044 1.00 94.81 82 GLY A C 1
ATOM 615 O O . GLY A 1 82 ? 5.059 -1.531 -7.882 1.00 94.81 82 GLY A O 1
ATOM 616 N N . CYS A 1 83 ? 6.712 -2.438 -9.085 1.00 93.81 83 CYS A N 1
ATOM 617 C CA . CYS A 1 83 ? 5.881 -3.142 -10.055 1.00 93.81 83 CYS A CA 1
ATOM 618 C C . CYS A 1 83 ? 6.675 -4.314 -10.648 1.00 93.81 83 CYS A C 1
ATOM 620 O O . CYS A 1 83 ? 7.887 -4.427 -10.452 1.00 93.81 83 CYS A O 1
ATOM 622 N N . SER A 1 84 ? 5.995 -5.204 -11.368 1.00 87.38 84 SER A N 1
ATOM 623 C CA . SER A 1 84 ? 6.663 -6.230 -12.170 1.00 87.38 84 SER A CA 1
ATOM 624 C C . SER A 1 84 ? 6.709 -5.780 -13.621 1.00 87.38 84 SER A C 1
ATOM 626 O O . SER A 1 84 ? 5.672 -5.462 -14.203 1.00 87.38 84 SER A O 1
ATOM 628 N N . CYS A 1 85 ? 7.903 -5.778 -14.203 1.00 81.25 85 CYS A N 1
ATOM 629 C CA . CYS A 1 85 ? 8.128 -5.426 -15.589 1.00 81.25 85 CYS A CA 1
ATOM 630 C C . CYS A 1 85 ? 8.755 -6.597 -16.352 1.00 81.25 85 CYS A C 1
ATOM 632 O O . CYS A 1 85 ? 9.884 -6.990 -16.074 1.00 81.25 85 CYS A O 1
ATOM 634 N N . PHE A 1 86 ? 8.024 -7.179 -17.308 1.00 80.81 86 PHE A N 1
ATOM 635 C CA . PHE A 1 86 ? 8.453 -8.375 -18.056 1.00 80.81 86 PHE A CA 1
ATOM 636 C C . PHE A 1 86 ? 8.921 -9.536 -17.153 1.00 80.81 86 PHE A C 1
ATOM 638 O O . PHE A 1 86 ? 9.852 -10.262 -17.491 1.00 80.81 86 PHE A O 1
ATOM 645 N N . GLY A 1 87 ? 8.291 -9.698 -15.984 1.00 79.69 87 GLY A N 1
ATOM 646 C CA . GLY A 1 87 ? 8.665 -10.705 -14.985 1.00 79.69 87 GLY A CA 1
ATOM 647 C C . GLY A 1 87 ? 9.825 -10.299 -14.069 1.00 79.69 87 GLY A C 1
ATOM 648 O O . GLY A 1 87 ? 10.116 -11.018 -13.117 1.00 79.69 87 GLY A O 1
ATOM 649 N N . PHE A 1 88 ? 10.452 -9.142 -14.295 1.00 82.62 88 PHE A N 1
ATOM 650 C CA . PHE A 1 88 ? 11.489 -8.601 -13.423 1.00 82.62 88 PHE A CA 1
ATOM 651 C C . PHE A 1 88 ? 10.888 -7.634 -12.397 1.00 82.62 88 PHE A C 1
ATOM 653 O O . PHE A 1 88 ? 10.138 -6.730 -12.774 1.00 82.62 88 PHE A O 1
ATOM 660 N N . PRO A 1 89 ? 11.206 -7.785 -11.102 1.00 87.88 89 PRO A N 1
ATOM 661 C CA . PRO A 1 89 ? 10.765 -6.833 -10.097 1.00 87.88 89 PRO A CA 1
ATOM 662 C C . PRO A 1 89 ? 11.502 -5.503 -10.280 1.00 87.88 89 PRO A C 1
ATOM 664 O O . PRO A 1 89 ? 12.730 -5.459 -10.362 1.00 87.88 89 PRO A O 1
ATOM 667 N N . TYR A 1 90 ? 10.747 -4.411 -10.307 1.00 89.88 90 TYR A N 1
ATOM 668 C CA . TYR A 1 90 ? 11.265 -3.053 -10.217 1.00 89.88 90 TYR A CA 1
ATOM 669 C C . TYR A 1 90 ? 10.756 -2.420 -8.927 1.00 89.88 90 TYR A C 1
ATOM 671 O O . TYR A 1 90 ? 9.565 -2.489 -8.629 1.00 89.88 90 TYR A O 1
ATOM 679 N N . ALA A 1 91 ? 11.652 -1.786 -8.174 1.00 92.81 91 ALA A N 1
ATOM 680 C CA . ALA A 1 91 ? 11.307 -1.037 -6.977 1.00 92.81 91 ALA A CA 1
ATOM 681 C C . ALA A 1 91 ? 12.132 0.249 -6.892 1.00 92.81 91 ALA A C 1
ATOM 683 O O . ALA A 1 91 ? 13.284 0.303 -7.329 1.00 92.81 91 ALA A O 1
ATOM 684 N N . ARG A 1 92 ? 11.535 1.286 -6.311 1.00 93.50 92 ARG A N 1
ATOM 685 C CA . ARG A 1 92 ? 12.152 2.592 -6.087 1.00 93.50 92 ARG A CA 1
ATOM 686 C C . ARG A 1 92 ? 11.792 3.096 -4.699 1.00 93.50 92 ARG A C 1
ATOM 688 O O . ARG A 1 92 ? 10.619 3.104 -4.340 1.00 93.50 92 ARG A O 1
ATOM 695 N N . ASN A 1 93 ? 12.788 3.605 -3.981 1.00 95.88 93 ASN A N 1
ATOM 696 C CA . ASN A 1 93 ? 12.572 4.270 -2.701 1.00 95.88 93 ASN A CA 1
ATOM 697 C C . ASN A 1 93 ? 11.847 5.607 -2.889 1.00 95.88 93 ASN A C 1
ATOM 699 O O . ASN A 1 93 ? 12.156 6.369 -3.808 1.00 95.88 93 ASN A O 1
ATOM 703 N N . VAL A 1 94 ? 10.912 5.894 -1.991 1.00 95.12 94 VAL A N 1
ATOM 704 C CA . VAL A 1 94 ? 10.090 7.103 -1.988 1.00 95.12 94 VAL A CA 1
ATOM 705 C C . VAL A 1 94 ? 10.378 7.900 -0.721 1.00 95.12 94 VAL A C 1
ATOM 707 O O . VAL A 1 94 ? 10.226 7.407 0.404 1.00 95.12 94 VAL A O 1
ATOM 710 N N . ALA A 1 95 ? 10.818 9.142 -0.911 1.00 93.44 95 ALA A N 1
ATOM 711 C CA . ALA A 1 95 ? 11.092 10.053 0.190 1.00 93.44 95 ALA A CA 1
ATOM 712 C C . ALA A 1 95 ? 9.784 10.494 0.878 1.00 93.44 95 ALA A C 1
ATOM 714 O O . ALA A 1 95 ? 8.760 10.617 0.201 1.00 93.44 95 ALA A O 1
ATOM 715 N N . PRO A 1 96 ? 9.803 10.749 2.198 1.00 92.62 96 PRO A N 1
ATOM 716 C CA . PRO A 1 96 ? 8.674 11.372 2.882 1.00 92.62 96 PRO A CA 1
ATOM 717 C C . PRO A 1 96 ? 8.294 12.705 2.220 1.00 92.62 96 PRO A C 1
ATOM 719 O O . PRO A 1 96 ? 9.157 13.525 1.902 1.00 92.62 96 PRO A O 1
ATOM 722 N N . GLY A 1 97 ? 7.003 12.919 1.989 1.00 90.94 97 GLY A N 1
ATOM 723 C CA . GLY A 1 97 ? 6.438 14.098 1.340 1.00 90.94 97 GLY A CA 1
ATOM 724 C C . GLY A 1 97 ? 6.570 14.147 -0.187 1.00 90.94 97 GLY A C 1
ATOM 725 O O . GLY A 1 97 ? 6.091 15.121 -0.775 1.00 90.94 97 GLY A O 1
ATOM 726 N N . ASP A 1 98 ? 7.181 13.143 -0.829 1.00 94.06 98 ASP A N 1
ATOM 727 C CA . ASP A 1 98 ? 7.290 13.052 -2.292 1.00 94.06 98 ASP A CA 1
ATOM 728 C C . ASP A 1 98 ? 5.903 12.961 -2.954 1.00 94.06 98 ASP A C 1
ATOM 730 O O . ASP A 1 98 ? 4.952 12.408 -2.396 1.00 94.06 98 ASP A O 1
ATOM 734 N N . GLU A 1 99 ? 5.777 13.477 -4.178 1.00 95.81 99 GLU A N 1
ATOM 735 C CA . GLU A 1 99 ? 4.517 13.429 -4.930 1.00 95.81 99 GLU A CA 1
ATOM 736 C C . GLU A 1 99 ? 4.001 11.995 -5.119 1.00 95.81 99 GLU A C 1
ATOM 738 O O . GLU A 1 99 ? 2.792 11.768 -5.060 1.00 95.81 99 GLU A O 1
ATOM 743 N N . ARG A 1 100 ? 4.897 11.009 -5.270 1.00 95.38 100 ARG A N 1
ATOM 744 C CA . ARG A 1 100 ? 4.518 9.593 -5.378 1.00 95.38 100 ARG A CA 1
ATOM 745 C C . ARG A 1 100 ? 3.950 9.051 -4.082 1.00 95.38 100 ARG A C 1
ATOM 747 O O . ARG A 1 100 ? 2.985 8.294 -4.129 1.00 95.38 100 ARG A O 1
ATOM 754 N N . GLU A 1 101 ? 4.519 9.437 -2.940 1.00 96.06 101 GLU A N 1
ATOM 755 C CA . GLU A 1 101 ? 3.964 9.055 -1.642 1.00 96.06 101 GLU A CA 1
ATOM 756 C C . GLU A 1 101 ? 2.553 9.615 -1.501 1.00 96.06 101 GLU A C 1
ATOM 758 O O . GLU A 1 101 ? 1.628 8.861 -1.209 1.00 96.06 101 GLU A O 1
ATOM 763 N N . ARG A 1 102 ? 2.367 10.912 -1.773 1.00 96.56 102 ARG A N 1
ATOM 764 C CA . ARG A 1 102 ? 1.049 11.557 -1.683 1.00 96.56 102 ARG A CA 1
ATOM 765 C C . ARG A 1 102 ? 0.037 10.921 -2.631 1.00 96.56 102 ARG A C 1
ATOM 767 O O . ARG A 1 102 ? -1.129 10.758 -2.270 1.00 96.56 102 ARG A O 1
ATOM 774 N N . ALA A 1 103 ? 0.473 10.534 -3.828 1.00 97.12 103 ALA A N 1
ATOM 775 C CA . ALA A 1 103 ? -0.375 9.835 -4.781 1.00 97.12 103 ALA A CA 1
ATOM 776 C C . ALA A 1 103 ? -0.785 8.448 -4.259 1.00 97.12 103 ALA A C 1
ATOM 778 O O . ALA A 1 103 ? -1.972 8.136 -4.259 1.00 97.12 103 ALA A O 1
ATOM 779 N N . VAL A 1 104 ? 0.153 7.648 -3.736 1.00 97.56 104 VAL A N 1
ATOM 780 C CA . VAL A 1 104 ? -0.170 6.365 -3.083 1.00 97.56 104 VAL A CA 1
ATOM 781 C C . VAL A 1 104 ? -1.109 6.575 -1.897 1.00 97.56 104 VAL A C 1
ATOM 783 O O . VAL A 1 104 ? -2.116 5.881 -1.794 1.00 97.56 104 VAL A O 1
ATOM 786 N N . GLN A 1 105 ? -0.835 7.558 -1.040 1.00 97.50 105 GLN A N 1
ATOM 787 C CA . GLN A 1 105 ? -1.686 7.899 0.096 1.00 97.50 105 GLN A CA 1
ATOM 788 C C . GLN A 1 105 ? -3.123 8.194 -0.357 1.00 97.50 105 GLN A C 1
ATOM 790 O O . GLN A 1 105 ? -4.060 7.633 0.202 1.00 97.50 105 GLN A O 1
ATOM 795 N N . THR A 1 106 ? -3.295 8.996 -1.410 1.00 97.38 106 THR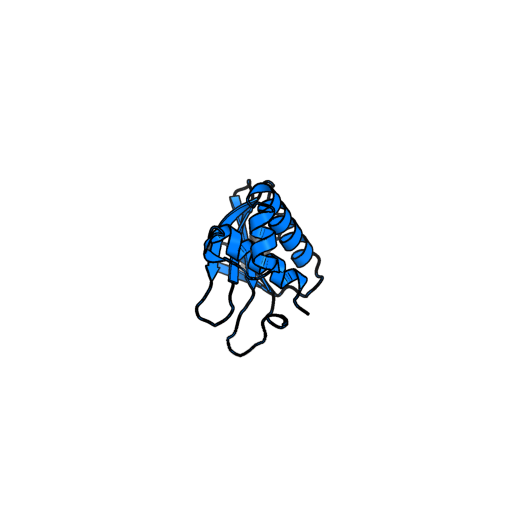 A N 1
ATOM 796 C CA . THR A 1 106 ? -4.612 9.336 -1.975 1.00 97.38 106 THR A CA 1
ATOM 797 C C . THR A 1 106 ? -5.349 8.094 -2.485 1.00 97.38 106 THR A C 1
ATOM 799 O O . THR A 1 106 ? -6.546 7.936 -2.247 1.00 97.38 106 THR A O 1
ATOM 802 N N . LEU A 1 107 ? -4.641 7.183 -3.162 1.00 97.75 107 LEU A N 1
ATOM 803 C CA . LEU A 1 107 ? -5.214 5.923 -3.642 1.00 97.75 107 LEU A CA 1
ATOM 804 C C . LEU A 1 107 ? -5.692 5.037 -2.486 1.00 97.75 107 LEU A C 1
ATOM 806 O O . LEU A 1 107 ? -6.807 4.516 -2.528 1.00 97.75 107 LEU A O 1
ATOM 810 N N . LEU A 1 108 ? -4.870 4.896 -1.443 1.00 97.69 108 LEU A N 1
ATOM 811 C CA . LEU A 1 108 ? -5.222 4.127 -0.250 1.00 97.69 108 LEU A CA 1
ATOM 812 C C . LEU A 1 108 ? -6.394 4.780 0.496 1.00 97.69 108 LEU A C 1
ATOM 814 O O . LEU A 1 108 ? -7.322 4.085 0.887 1.00 97.69 108 LEU A O 1
ATOM 818 N N . GLU A 1 109 ? -6.415 6.105 0.643 1.00 96.94 109 GLU A N 1
ATOM 819 C CA . GLU A 1 109 ? -7.524 6.844 1.265 1.00 96.94 109 GLU A CA 1
ATOM 820 C C . GLU A 1 109 ? -8.844 6.674 0.509 1.00 96.94 109 GLU A C 1
ATOM 822 O O . GLU A 1 109 ? -9.893 6.465 1.131 1.00 96.94 109 GLU A O 1
ATOM 827 N N . GLY A 1 110 ? -8.794 6.719 -0.825 1.00 96.31 110 GLY A N 1
ATOM 828 C CA . GLY A 1 110 ? -9.939 6.434 -1.683 1.00 96.31 110 GLY A CA 1
ATOM 829 C C . GLY A 1 110 ? -10.457 5.013 -1.468 1.00 96.31 110 GLY A C 1
ATOM 830 O O . GLY A 1 110 ? -11.652 4.819 -1.233 1.00 96.31 110 GLY A O 1
ATOM 831 N N . TRP A 1 111 ? -9.554 4.028 -1.449 1.00 97.38 111 TRP A N 1
ATOM 832 C CA . TRP A 1 111 ? -9.920 2.637 -1.193 1.00 97.38 111 TRP A CA 1
ATOM 833 C C . TRP A 1 111 ? -10.523 2.443 0.204 1.00 97.38 111 TRP A C 1
ATOM 835 O O . TRP A 1 111 ? -11.592 1.847 0.328 1.00 97.38 111 TRP A O 1
ATOM 845 N N . VAL A 1 112 ? -9.902 2.994 1.251 1.00 96.94 112 VAL A N 1
ATOM 846 C CA . VAL A 1 112 ? -10.388 2.905 2.640 1.00 96.94 112 VAL A CA 1
ATOM 847 C C . VAL A 1 112 ? -11.766 3.560 2.776 1.00 96.94 112 VAL A C 1
ATOM 849 O O . VAL A 1 112 ? -12.618 3.080 3.513 1.00 96.94 112 VAL A O 1
ATOM 852 N N . THR A 1 113 ? -12.040 4.637 2.043 1.00 96.06 113 THR A N 1
ATOM 853 C CA . THR A 1 113 ? -13.360 5.298 2.045 1.00 96.06 113 THR A CA 1
ATOM 854 C C . THR A 1 113 ? -14.458 4.463 1.417 1.00 96.06 113 THR A C 1
ATOM 856 O O . THR A 1 113 ? -15.588 4.508 1.894 1.00 96.06 113 THR A O 1
ATOM 859 N N . ALA A 1 114 ? -14.129 3.653 0.418 1.00 95.19 114 ALA A N 1
ATOM 860 C CA . ALA A 1 114 ? -15.090 2.745 -0.190 1.00 95.19 114 ALA A CA 1
ATOM 861 C C . ALA A 1 114 ? -15.246 1.410 0.565 1.00 95.19 114 ALA A C 1
ATOM 863 O O . ALA A 1 114 ? -16.291 0.777 0.437 1.00 95.19 114 ALA A O 1
ATOM 864 N N . ASN A 1 115 ? -14.231 0.968 1.321 1.00 96.94 115 ASN A N 1
ATOM 865 C CA . ASN A 1 115 ? -14.143 -0.419 1.806 1.00 96.94 115 ASN A CA 1
ATOM 866 C C . ASN A 1 115 ? -14.041 -0.578 3.331 1.00 96.94 115 ASN A C 1
ATOM 868 O O . ASN A 1 115 ? -14.004 -1.711 3.805 1.00 96.94 115 ASN A O 1
ATOM 872 N N . THR A 1 116 ? -13.980 0.506 4.108 1.00 96.38 116 THR A N 1
ATOM 873 C CA . THR A 1 116 ? -13.934 0.425 5.577 1.00 96.38 116 THR A CA 1
ATOM 874 C C . THR A 1 116 ? -14.981 1.305 6.237 1.00 96.38 116 THR A C 1
ATOM 876 O O . THR A 1 116 ? -15.488 2.267 5.656 1.00 96.38 116 THR A O 1
ATOM 879 N N . THR A 1 117 ? -15.300 0.978 7.485 1.00 96.31 117 THR A N 1
ATOM 880 C CA . THR A 1 117 ? -16.212 1.758 8.317 1.00 96.31 117 THR A CA 1
ATOM 881 C C . THR A 1 117 ? -15.458 2.803 9.144 1.00 96.31 117 THR A C 1
ATOM 883 O O . THR A 1 117 ? -14.236 2.752 9.307 1.00 96.31 117 THR A O 1
ATOM 886 N N . ALA A 1 118 ? -16.187 3.771 9.706 1.00 95.38 118 ALA A N 1
ATOM 887 C CA . ALA A 1 118 ? -15.615 4.697 10.686 1.00 95.38 118 ALA A CA 1
ATOM 888 C C . ALA A 1 118 ? -15.115 3.965 11.945 1.00 95.38 118 ALA A C 1
ATOM 890 O O . ALA A 1 118 ? -14.140 4.388 12.561 1.00 95.38 118 ALA A O 1
ATOM 891 N N . GLU A 1 119 ? -15.753 2.849 12.298 1.00 96.12 119 GLU A N 1
ATOM 892 C CA . GLU A 1 119 ? -15.381 2.036 13.450 1.00 96.12 119 GLU A CA 1
ATOM 893 C C . GLU A 1 119 ? -14.045 1.312 13.228 1.00 96.12 119 GLU A C 1
ATOM 895 O O . GLU A 1 119 ? -13.197 1.322 14.117 1.00 96.12 119 GLU A O 1
ATOM 900 N N . ASP A 1 120 ? -13.801 0.777 12.026 1.00 95.88 120 ASP A N 1
ATOM 901 C CA . ASP A 1 120 ? -12.504 0.184 11.659 1.00 95.88 120 ASP A CA 1
ATOM 902 C C . ASP A 1 120 ? -11.362 1.199 11.798 1.00 95.88 120 ASP A C 1
ATOM 904 O O . ASP A 1 120 ? -10.285 0.887 12.307 1.00 95.88 120 ASP A O 1
ATOM 908 N N . ARG A 1 121 ? -11.608 2.444 11.375 1.00 94.50 121 ARG A N 1
ATOM 909 C CA . ARG A 1 121 ? -10.634 3.540 11.486 1.00 94.50 121 ARG A CA 1
ATOM 910 C C . ARG A 1 121 ? -10.370 3.903 12.944 1.00 94.50 121 ARG A C 1
ATOM 912 O O . ARG A 1 121 ? -9.212 3.997 13.339 1.00 94.50 121 ARG A O 1
ATOM 919 N N . ALA A 1 122 ? -11.428 4.030 13.745 1.00 95.19 122 ALA A N 1
ATOM 920 C CA . ALA A 1 122 ? -11.308 4.314 15.170 1.00 95.19 122 ALA A CA 1
ATOM 921 C C . ALA A 1 122 ? -10.500 3.225 15.894 1.00 95.19 122 ALA A C 1
ATOM 923 O O . ALA A 1 122 ? -9.618 3.544 16.684 1.00 95.19 122 ALA A O 1
ATOM 924 N N . ARG A 1 123 ? -10.731 1.945 15.569 1.00 95.75 123 ARG A N 1
ATOM 925 C CA . ARG A 1 123 ? -9.993 0.803 16.139 1.00 95.75 123 ARG A CA 1
ATOM 926 C C . ARG A 1 123 ? -8.491 0.860 15.860 1.00 95.75 123 ARG A C 1
ATOM 928 O O . ARG A 1 123 ? -7.703 0.493 16.729 1.00 95.75 123 ARG A O 1
ATOM 935 N N . ILE A 1 124 ? -8.086 1.340 14.682 1.00 94.56 124 ILE A N 1
ATOM 936 C CA . ILE A 1 124 ? -6.670 1.555 14.338 1.00 94.56 124 ILE A CA 1
ATOM 937 C C . ILE A 1 124 ? -6.069 2.694 15.158 1.00 94.56 124 ILE A C 1
ATOM 939 O O . ILE A 1 124 ? -4.975 2.539 15.700 1.00 94.56 124 ILE A O 1
ATOM 943 N N . GLU A 1 125 ? -6.784 3.812 15.282 1.00 92.31 125 GLU A N 1
ATOM 944 C CA . GLU A 1 125 ? -6.330 4.977 16.049 1.00 92.31 125 GLU A CA 1
ATOM 945 C C . GLU A 1 125 ? -6.152 4.645 17.538 1.00 92.31 125 GLU A C 1
ATOM 947 O O . GLU A 1 125 ? -5.153 5.025 18.148 1.00 92.31 125 GLU A O 1
ATOM 952 N N . THR A 1 126 ? -7.080 3.883 18.120 1.00 94.69 126 THR A N 1
ATOM 953 C CA . THR A 1 126 ? -7.055 3.491 19.539 1.00 94.69 126 THR A CA 1
ATOM 954 C C . THR A 1 126 ? -6.289 2.199 19.812 1.00 94.69 126 THR A C 1
ATOM 956 O O . THR A 1 126 ? -6.125 1.828 20.975 1.00 94.69 126 THR A O 1
ATOM 959 N N . ARG A 1 127 ? -5.839 1.490 18.767 1.00 94.25 127 ARG A N 1
ATOM 960 C CA . ARG A 1 127 ? -5.218 0.156 18.856 1.00 94.25 127 ARG A CA 1
ATOM 961 C C . ARG A 1 127 ? -6.081 -0.868 19.612 1.00 94.25 127 ARG A C 1
ATOM 963 O O . ARG A 1 127 ? -5.551 -1.766 20.262 1.00 94.25 127 ARG A O 1
ATOM 970 N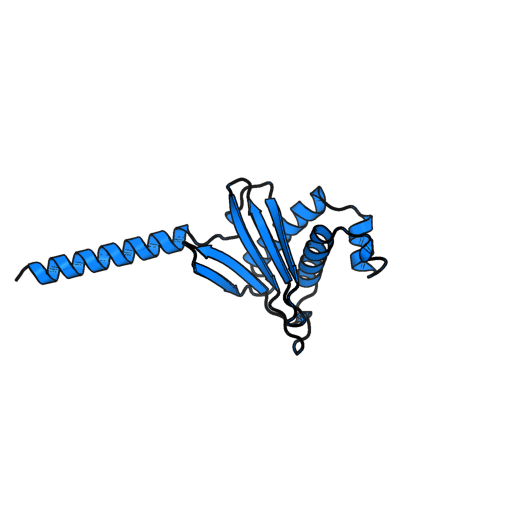 N . SER A 1 128 ? -7.407 -0.749 19.531 1.00 94.88 128 SER A N 1
ATOM 971 C CA . SER A 1 128 ? -8.355 -1.607 20.256 1.00 94.88 128 SER A CA 1
ATOM 972 C C . SER A 1 128 ? -9.077 -2.576 19.327 1.00 94.88 128 SER A C 1
ATOM 974 O O . SER A 1 128 ? -9.591 -2.146 18.295 1.00 94.88 128 SER A O 1
ATOM 976 N N . ASN A 1 129 ? -9.216 -3.839 19.745 1.00 94.44 129 ASN A N 1
ATOM 977 C CA . ASN A 1 129 ? -10.022 -4.856 19.059 1.00 94.44 129 ASN A CA 1
ATOM 978 C C . ASN A 1 129 ? -9.705 -4.964 17.549 1.00 94.44 129 ASN A C 1
ATOM 980 O O . ASN A 1 129 ? -10.606 -4.930 16.700 1.00 94.44 129 ASN A O 1
ATOM 984 N N . LEU A 1 130 ? -8.409 -4.998 17.217 1.00 94.75 130 LEU A N 1
ATOM 985 C CA . LEU A 1 130 ? -7.895 -4.999 15.842 1.00 94.75 130 LEU A CA 1
ATOM 986 C C . LEU A 1 130 ? -8.275 -6.274 15.081 1.00 94.75 130 LEU A C 1
ATOM 988 O O . LEU A 1 130 ? -8.415 -6.244 13.864 1.00 94.75 130 LEU A O 1
ATOM 992 N N . GLU A 1 131 ? -8.503 -7.374 15.798 1.00 95.00 131 GLU A N 1
ATOM 993 C CA . GLU A 1 131 ? -8.946 -8.662 15.259 1.00 95.00 131 GLU A CA 1
ATOM 994 C C . GLU A 1 131 ? -10.326 -8.614 14.587 1.00 95.00 131 GLU A C 1
ATOM 996 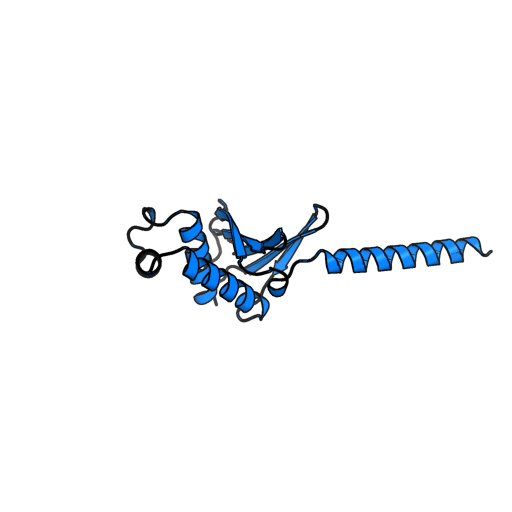O O . GLU A 1 131 ? -10.689 -9.539 13.865 1.00 95.00 131 GLU A O 1
ATOM 1001 N N . GLN A 1 132 ? -11.096 -7.546 14.817 1.00 96.06 132 GLN A N 1
ATOM 1002 C CA . GLN A 1 132 ? -12.410 -7.347 14.199 1.00 96.06 132 GLN A CA 1
ATOM 1003 C C . GLN A 1 132 ? -12.320 -6.662 12.830 1.00 96.06 132 GLN A C 1
ATOM 1005 O O . GLN A 1 132 ? -13.298 -6.667 12.085 1.00 96.06 132 GLN A O 1
ATOM 1010 N N . ILE A 1 133 ? -11.159 -6.100 12.479 1.00 96.56 133 ILE A N 1
ATOM 1011 C CA . ILE A 1 133 ? -10.933 -5.465 11.181 1.00 96.56 133 ILE A CA 1
ATOM 1012 C C . ILE A 1 133 ? -10.559 -6.557 10.165 1.00 96.56 133 ILE A C 1
ATOM 1014 O O . ILE A 1 133 ? -9.643 -7.343 10.428 1.00 96.56 133 ILE A O 1
ATOM 1018 N N . PRO A 1 134 ? -11.192 -6.612 8.977 1.00 95.31 134 PRO A N 1
ATOM 1019 C CA . PRO A 1 134 ? -10.775 -7.530 7.920 1.00 95.31 134 PRO A CA 1
ATOM 1020 C C . PRO A 1 134 ? -9.285 -7.366 7.591 1.00 95.31 134 PRO A C 1
ATOM 1022 O O . PRO A 1 134 ? -8.813 -6.243 7.443 1.00 95.31 134 PRO A O 1
ATOM 1025 N N . ALA A 1 135 ? -8.545 -8.464 7.417 1.00 94.00 135 ALA A N 1
ATOM 1026 C CA . ALA A 1 135 ? -7.081 -8.430 7.281 1.00 94.00 135 ALA A CA 1
ATOM 1027 C C . ALA A 1 135 ? -6.569 -7.473 6.181 1.00 94.00 135 ALA A C 1
ATOM 1029 O O . ALA A 1 135 ? -5.615 -6.724 6.400 1.00 94.00 135 ALA A O 1
ATOM 1030 N N . THR A 1 136 ? -7.232 -7.442 5.020 1.00 96.94 136 THR A N 1
ATOM 1031 C CA . THR A 1 136 ? -6.920 -6.497 3.935 1.00 96.94 136 THR A CA 1
ATOM 1032 C C . THR A 1 136 ? -7.119 -5.048 4.379 1.00 96.94 136 THR A C 1
ATOM 1034 O O . THR A 1 136 ? -6.237 -4.216 4.185 1.00 96.94 136 THR A O 1
ATOM 1037 N N . ALA A 1 137 ? -8.254 -4.746 5.018 1.00 97.19 137 ALA A N 1
ATOM 1038 C CA . ALA A 1 137 ? -8.543 -3.411 5.535 1.00 97.19 137 ALA A CA 1
ATOM 1039 C C . ALA A 1 137 ? -7.546 -3.005 6.625 1.00 97.19 137 ALA A C 1
ATOM 1041 O O . ALA A 1 137 ? -7.050 -1.880 6.603 1.00 97.19 137 ALA A O 1
ATOM 1042 N N . TYR A 1 138 ? -7.198 -3.933 7.518 1.00 97.00 138 TYR A N 1
ATOM 1043 C CA . TYR A 1 138 ? -6.200 -3.738 8.560 1.00 97.00 138 TYR A CA 1
ATOM 1044 C C . TYR A 1 138 ? -4.853 -3.319 7.966 1.00 97.00 138 TYR A C 1
ATOM 1046 O O . TYR A 1 138 ? -4.343 -2.260 8.316 1.00 97.00 138 TYR A O 1
ATOM 1054 N N . GLY A 1 139 ? -4.293 -4.075 7.016 1.00 97.00 139 GLY A N 1
ATOM 1055 C CA . GLY A 1 139 ? -2.984 -3.717 6.465 1.00 97.00 139 GLY A CA 1
ATOM 1056 C C . GLY A 1 139 ? -2.987 -2.448 5.615 1.00 97.00 139 GLY A C 1
ATOM 1057 O O . GLY A 1 139 ? -2.018 -1.694 5.659 1.00 97.00 139 GLY A O 1
ATOM 1058 N N . VAL A 1 140 ? -4.080 -2.133 4.915 1.00 98.19 140 VAL A N 1
ATOM 1059 C CA . VAL A 1 140 ? -4.199 -0.835 4.231 1.00 98.19 140 VAL A CA 1
ATOM 1060 C C . VAL A 1 140 ? -4.253 0.315 5.241 1.00 98.19 140 VAL A C 1
ATOM 1062 O O . VAL A 1 140 ? -3.576 1.327 5.052 1.00 98.19 140 VAL A O 1
ATOM 1065 N N . LEU A 1 141 ? -5.016 0.164 6.327 1.00 97.81 141 LEU A N 1
ATOM 1066 C CA . LEU A 1 141 ? -5.090 1.159 7.395 1.00 97.81 141 LEU A CA 1
ATOM 1067 C C . LEU A 1 141 ? -3.749 1.317 8.126 1.00 97.81 141 LEU A C 1
ATOM 1069 O O . LEU A 1 141 ? -3.352 2.447 8.395 1.00 97.81 141 LEU A O 1
ATOM 1073 N N . GLU A 1 142 ? -3.020 0.231 8.395 1.00 96.25 142 GLU A N 1
ATOM 1074 C CA . GLU A 1 142 ? -1.670 0.283 8.974 1.00 96.25 142 GLU A CA 1
ATOM 1075 C C . GLU A 1 142 ? -0.679 0.994 8.054 1.00 96.25 142 GLU A C 1
ATOM 1077 O O . GLU A 1 142 ? 0.074 1.849 8.520 1.00 96.25 142 GLU A O 1
ATOM 1082 N N . MET A 1 143 ? -0.690 0.679 6.752 1.00 97.62 143 MET A N 1
ATOM 1083 C CA . MET A 1 143 ? 0.149 1.352 5.756 1.00 97.62 143 MET A CA 1
ATOM 1084 C C . MET A 1 143 ? -0.148 2.853 5.738 1.00 97.62 143 MET A C 1
ATOM 1086 O O . MET A 1 143 ? 0.765 3.671 5.814 1.00 97.62 143 MET A O 1
ATOM 1090 N N . LEU A 1 144 ? -1.430 3.220 5.694 1.00 97.19 144 LEU A N 1
ATOM 1091 C CA . LEU A 1 144 ? -1.861 4.612 5.660 1.00 97.19 144 LEU A CA 1
ATOM 1092 C C . LEU A 1 144 ? -1.511 5.361 6.954 1.00 97.19 144 LEU A C 1
ATOM 1094 O O . LEU A 1 144 ? -1.013 6.485 6.899 1.00 97.19 144 LEU A O 1
ATOM 1098 N N . ASN A 1 145 ? -1.738 4.741 8.115 1.00 95.50 145 ASN A N 1
ATOM 1099 C CA . ASN A 1 145 ? -1.345 5.296 9.407 1.00 95.50 145 ASN A CA 1
ATOM 1100 C C . ASN A 1 145 ? 0.172 5.514 9.461 1.00 95.50 145 ASN A C 1
ATOM 1102 O O . ASN A 1 145 ? 0.625 6.591 9.833 1.00 95.50 145 ASN A O 1
ATOM 1106 N N . TRP A 1 146 ? 0.955 4.526 9.026 1.00 95.38 146 TRP A N 1
ATOM 1107 C CA . TRP A 1 146 ? 2.408 4.622 8.994 1.00 95.38 146 TRP A CA 1
ATOM 1108 C C . TRP A 1 146 ? 2.908 5.748 8.079 1.00 95.38 146 TRP A C 1
ATOM 1110 O O . TRP A 1 146 ? 3.710 6.556 8.542 1.00 95.38 146 TRP A O 1
ATOM 1120 N N . ILE A 1 147 ? 2.403 5.859 6.840 1.00 95.88 147 ILE A N 1
ATOM 1121 C CA . ILE A 1 147 ? 2.750 6.955 5.910 1.00 95.88 147 ILE A CA 1
ATOM 1122 C C . ILE A 1 147 ? 2.532 8.323 6.572 1.00 95.88 147 ILE A C 1
ATOM 1124 O O . ILE A 1 147 ? 3.366 9.211 6.445 1.00 95.88 147 ILE A O 1
ATOM 1128 N N . ARG A 1 148 ? 1.440 8.487 7.328 1.00 93.50 148 ARG A N 1
ATOM 1129 C CA . ARG A 1 148 ? 1.105 9.754 8.001 1.00 93.50 148 ARG A CA 1
ATOM 1130 C C . ARG A 1 148 ? 1.996 10.076 9.200 1.00 93.50 148 ARG A C 1
ATOM 1132 O O . ARG A 1 148 ? 2.123 11.243 9.555 1.00 93.50 148 ARG A O 1
ATOM 1139 N N . THR A 1 149 ? 2.558 9.061 9.854 1.00 90.69 149 THR A N 1
ATOM 1140 C CA . THR A 1 149 ? 3.324 9.226 11.103 1.00 90.69 149 THR A CA 1
ATOM 1141 C C . THR A 1 149 ? 4.836 9.097 10.939 1.00 90.69 149 THR A C 1
ATOM 1143 O O . THR A 1 149 ? 5.568 9.440 11.867 1.00 90.69 149 THR A O 1
ATOM 1146 N N . ARG A 1 150 ? 5.313 8.569 9.804 1.00 88.56 150 ARG A N 1
ATOM 1147 C CA . ARG A 1 150 ? 6.747 8.388 9.540 1.00 88.56 150 ARG A CA 1
ATOM 1148 C C . ARG A 1 150 ? 7.452 9.738 9.370 1.00 88.56 150 ARG A C 1
ATOM 1150 O O . ARG A 1 150 ? 6.823 10.715 8.964 1.00 88.56 150 ARG A O 1
ATOM 1157 N N . LYS A 1 151 ? 8.739 9.787 9.712 1.00 75.06 151 LYS A N 1
ATOM 1158 C CA . LYS A 1 151 ? 9.548 11.015 9.725 1.00 75.06 151 LYS A CA 1
ATOM 1159 C C . LYS A 1 151 ? 10.549 11.063 8.580 1.00 75.06 151 LYS A C 1
ATOM 1161 O O . LYS A 1 151 ? 11.045 9.989 8.175 1.00 75.06 151 LYS A O 1
#